Protein AF-F2JPI8-F1 (afdb_monomer_lite)

Sequence (134 aa):
MSDYKYTLITSQYWHSYHMFIVAFNEESFIEQAKNMSRELIEYKGPSTRDYLGDLEYNYETPEIRQRYNINEQGDIYIQNFINLSVALRWMKKYIGEEDNASKGYKKKEIKKDIEEHHRFEKVKEIVEKYFEIL

Organism: Cellulosilyticum lentocellum (strain ATCC 49066 / DSM 5427 / NCIMB 11756 / RHM5) (NCBI:txid642492)

Foldseek 3Di:
DDLFFWKWKWWFADLDIAIFIFGDDLVCRLVLVVQLQVVLQVLLHDWPDPDQFPSPPDPPDSDDDQWGWGDTNTIIIMGTDNDPVVSVVVVVVSVVSSVVVVVDDDDPVSVVSCVRRPDNVVSVVSNVVRTHTD

Structure (mmCIF, N/CA/C/O backbone):
data_AF-F2JPI8-F1
#
_entry.id   AF-F2JPI8-F1
#
loop_
_atom_site.group_PDB
_atom_site.id
_atom_site.type_symbol
_atom_site.label_atom_id
_atom_site.label_alt_id
_atom_site.label_comp_id
_atom_site.label_asym_id
_atom_site.label_entity_id
_atom_site.label_seq_id
_atom_site.pdbx_PDB_ins_code
_atom_site.Cartn_x
_atom_site.Cartn_y
_atom_site.Cartn_z
_atom_site.occupancy
_atom_site.B_iso_or_equiv
_atom_site.auth_seq_id
_atom_site.auth_comp_id
_atom_site.auth_asym_id
_atom_site.auth_atom_id
_atom_site.pdbx_PDB_model_num
ATOM 1 N N . MET A 1 1 ? -14.555 9.508 16.086 1.00 61.69 1 MET A N 1
ATOM 2 C CA . MET A 1 1 ? -14.462 8.053 15.891 1.00 61.69 1 MET A CA 1
ATOM 3 C C . MET A 1 1 ? -14.944 7.751 14.500 1.00 61.69 1 MET A C 1
ATOM 5 O O . MET A 1 1 ? -16.046 8.155 14.146 1.00 61.69 1 MET A O 1
ATOM 9 N N . SER A 1 2 ? -14.070 7.169 13.694 1.00 76.19 2 SER A N 1
ATOM 10 C CA . SER A 1 2 ? -14.377 6.802 12.318 1.00 76.19 2 SER A CA 1
ATOM 11 C C . SER A 1 2 ? -14.994 5.404 12.273 1.00 76.19 2 SER A C 1
ATOM 13 O O . SER A 1 2 ? -14.561 4.514 12.995 1.00 76.19 2 SER A O 1
ATOM 15 N N . ASP A 1 3 ? -15.964 5.176 11.389 1.00 90.88 3 ASP A N 1
ATOM 16 C CA . ASP A 1 3 ? -16.598 3.856 11.223 1.00 90.88 3 ASP A CA 1
ATOM 17 C C . ASP A 1 3 ? -15.787 2.902 10.319 1.00 90.88 3 ASP A C 1
ATOM 19 O O . ASP A 1 3 ? -16.299 1.881 9.844 1.00 90.88 3 ASP A O 1
ATOM 23 N N . TYR A 1 4 ? -14.534 3.246 10.009 1.00 95.94 4 TYR A N 1
ATOM 24 C CA . TYR A 1 4 ? -13.699 2.455 9.112 1.00 95.94 4 TYR A CA 1
ATOM 25 C C . TYR A 1 4 ? -13.306 1.121 9.749 1.00 95.94 4 TYR A C 1
ATOM 27 O O . TYR A 1 4 ? -13.065 1.014 10.946 1.00 95.94 4 TYR A O 1
ATOM 35 N N . LYS A 1 5 ? -13.247 0.085 8.914 1.00 95.88 5 LYS A N 1
ATOM 36 C CA . LYS A 1 5 ? -12.902 -1.288 9.313 1.00 95.88 5 LYS A CA 1
ATOM 37 C C . LYS A 1 5 ? -11.765 -1.869 8.483 1.00 95.88 5 LYS A C 1
ATOM 39 O O . LYS A 1 5 ? -11.065 -2.767 8.937 1.00 95.88 5 LYS A O 1
ATOM 44 N N . TYR A 1 6 ? -11.591 -1.350 7.271 1.00 97.69 6 TYR A N 1
ATOM 45 C CA . TYR A 1 6 ? -10.637 -1.843 6.292 1.00 97.69 6 TYR A CA 1
ATOM 46 C C . TYR A 1 6 ? -9.862 -0.684 5.691 1.00 97.69 6 TYR A C 1
ATOM 48 O O . TYR A 1 6 ? -10.445 0.363 5.398 1.00 97.69 6 TYR A O 1
ATOM 56 N N . THR A 1 7 ? -8.590 -0.915 5.398 1.00 98.06 7 THR A N 1
ATOM 57 C CA . THR A 1 7 ? -7.767 0.010 4.624 1.00 98.06 7 THR A CA 1
ATOM 58 C C . THR A 1 7 ? -7.208 -0.708 3.408 1.00 98.06 7 THR A C 1
ATOM 60 O O . THR A 1 7 ? -6.637 -1.785 3.526 1.00 98.06 7 THR A O 1
ATOM 63 N N . LEU A 1 8 ? -7.363 -0.114 2.227 1.00 98.50 8 LEU A N 1
ATOM 64 C CA . LEU A 1 8 ? -6.622 -0.500 1.034 1.00 98.50 8 LEU A CA 1
ATOM 65 C C . LEU A 1 8 ? -5.339 0.326 0.974 1.00 98.50 8 LEU A C 1
ATOM 67 O O . LEU A 1 8 ? -5.394 1.548 0.816 1.00 98.50 8 LEU A O 1
ATOM 71 N N . ILE A 1 9 ? -4.203 -0.352 1.057 1.00 98.44 9 ILE A N 1
ATOM 72 C CA . ILE A 1 9 ? -2.882 0.208 0.789 1.00 98.44 9 ILE A CA 1
ATOM 73 C C . ILE A 1 9 ? -2.525 -0.156 -0.645 1.00 98.44 9 ILE A C 1
ATOM 75 O O . ILE A 1 9 ? -2.505 -1.330 -1.006 1.00 98.44 9 ILE A O 1
ATOM 79 N N . THR A 1 10 ? -2.253 0.848 -1.470 1.00 98.06 10 THR A N 1
ATOM 80 C CA . THR A 1 10 ? -1.783 0.673 -2.846 1.00 98.06 10 THR A CA 1
ATOM 81 C C . THR A 1 10 ? -0.419 1.325 -2.977 1.00 98.06 10 THR A C 1
ATOM 83 O O . THR A 1 10 ? -0.296 2.541 -2.862 1.00 98.06 10 THR A O 1
ATOM 86 N N . SER A 1 11 ? 0.603 0.515 -3.221 1.00 97.50 11 SER A N 1
ATOM 87 C CA . SER A 1 11 ? 1.943 0.972 -3.563 1.00 97.50 11 SER A CA 1
ATOM 88 C C . SER A 1 11 ? 2.095 0.914 -5.075 1.00 97.50 11 SER A C 1
ATOM 90 O O . SER A 1 11 ? 2.052 -0.170 -5.653 1.00 97.50 11 SER A O 1
ATOM 92 N N . GLN A 1 12 ? 2.283 2.064 -5.712 1.00 95.56 12 GLN A N 1
ATOM 93 C CA . GLN A 1 12 ? 2.538 2.177 -7.142 1.00 95.56 12 GLN A CA 1
ATOM 94 C C . GLN A 1 12 ? 4.018 2.474 -7.399 1.00 95.56 12 GLN A C 1
ATOM 96 O O . GLN A 1 12 ? 4.648 3.232 -6.659 1.00 95.56 12 GLN A O 1
ATOM 101 N N . TYR A 1 13 ? 4.557 1.920 -8.481 1.00 94.44 13 TYR A N 1
ATOM 102 C CA . TYR A 1 13 ? 5.817 2.356 -9.077 1.00 94.44 13 TYR A CA 1
ATOM 103 C C . TYR A 1 13 ? 5.730 2.201 -10.597 1.00 94.44 13 TYR A C 1
ATOM 105 O O . TYR A 1 13 ? 5.474 1.108 -11.104 1.00 94.44 13 TYR A O 1
ATOM 113 N N . TRP A 1 14 ? 5.874 3.298 -11.346 1.00 91.00 14 TRP A N 1
ATOM 114 C CA . TRP A 1 14 ? 5.512 3.351 -12.770 1.00 91.00 14 TRP A CA 1
ATOM 115 C C . TRP A 1 14 ? 4.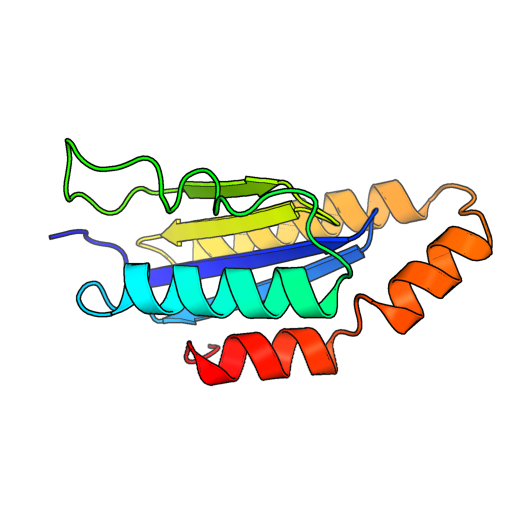075 2.854 -13.022 1.00 91.00 14 TRP A C 1
ATOM 117 O O . TRP A 1 14 ? 3.109 3.513 -12.650 1.00 91.00 14 TRP A O 1
ATOM 127 N N . HIS A 1 15 ? 3.942 1.689 -13.657 1.00 88.00 15 HIS A N 1
ATOM 128 C CA . HIS A 1 15 ? 2.682 1.021 -13.979 1.00 88.00 15 HIS A CA 1
ATOM 129 C C . HIS A 1 15 ? 2.522 -0.303 -13.220 1.00 88.00 15 HIS A C 1
ATOM 131 O O . HIS A 1 15 ? 1.738 -1.135 -13.658 1.00 88.00 15 HIS A O 1
ATOM 137 N N . SER A 1 16 ? 3.332 -0.531 -12.184 1.00 93.12 16 SER A N 1
ATOM 138 C CA . SER A 1 16 ? 3.256 -1.683 -11.285 1.00 93.12 16 SER A CA 1
ATOM 139 C C . SER A 1 16 ? 2.471 -1.285 -10.042 1.00 93.12 16 SER A C 1
ATOM 141 O O . SER A 1 16 ? 2.741 -0.222 -9.468 1.00 93.12 16 SER A O 1
ATOM 143 N N . TYR A 1 17 ? 1.509 -2.112 -9.633 1.00 96.00 17 TYR A N 1
ATOM 144 C CA . TYR A 1 17 ? 0.643 -1.846 -8.485 1.00 96.00 17 TYR A CA 1
ATOM 145 C C . TYR A 1 17 ? 0.620 -3.039 -7.530 1.00 96.00 17 TYR A C 1
ATOM 147 O O . TYR A 1 17 ? 0.124 -4.109 -7.864 1.00 96.00 17 TYR A O 1
ATOM 155 N N . HIS A 1 18 ? 1.061 -2.823 -6.291 1.00 97.56 18 HIS A N 1
ATOM 156 C CA . HIS A 1 18 ? 0.917 -3.804 -5.213 1.00 97.56 18 HIS A CA 1
ATOM 157 C C . HIS A 1 18 ? -0.132 -3.320 -4.229 1.00 97.56 18 HIS A C 1
ATOM 159 O O . HIS A 1 18 ? -0.035 -2.210 -3.702 1.00 97.56 18 HIS A O 1
ATOM 165 N N . MET A 1 19 ? -1.151 -4.144 -4.007 1.00 98.19 19 MET A N 1
ATOM 166 C CA . MET A 1 19 ? -2.338 -3.777 -3.245 1.00 98.19 19 MET A CA 1
ATOM 167 C C . MET A 1 19 ? -2.563 -4.746 -2.095 1.00 98.19 19 MET A C 1
ATOM 169 O O . MET A 1 19 ? -2.557 -5.959 -2.292 1.00 98.19 19 MET A O 1
ATOM 173 N N . PHE A 1 20 ? -2.835 -4.198 -0.916 1.00 98.50 20 PHE A N 1
ATOM 174 C CA . PHE A 1 20 ? -3.064 -4.960 0.305 1.00 98.50 20 PHE A CA 1
ATOM 175 C C . PHE A 1 20 ? -4.279 -4.397 1.025 1.00 98.50 20 PHE A C 1
ATOM 177 O O . PHE A 1 20 ? -4.396 -3.182 1.192 1.00 98.50 20 PHE A O 1
ATOM 184 N N . ILE A 1 21 ? -5.192 -5.273 1.433 1.00 98.25 21 ILE A N 1
ATOM 185 C CA . ILE A 1 21 ? -6.287 -4.894 2.320 1.00 98.25 21 ILE A CA 1
ATOM 186 C C . ILE A 1 21 ? -5.868 -5.282 3.730 1.00 98.25 21 ILE A C 1
ATOM 188 O O . ILE A 1 21 ? -5.483 -6.422 3.965 1.00 98.25 21 ILE A O 1
ATOM 192 N N . VAL A 1 22 ? -5.939 -4.326 4.646 1.00 98.12 22 VAL A N 1
ATOM 193 C CA . VAL A 1 22 ? -5.536 -4.502 6.039 1.00 98.12 22 VAL A CA 1
ATOM 194 C C . VAL A 1 22 ? -6.671 -4.141 6.985 1.00 98.12 22 VAL A C 1
ATOM 196 O O . VAL A 1 22 ? -7.585 -3.387 6.619 1.00 98.12 22 VAL A O 1
ATOM 199 N N . ALA A 1 23 ? -6.615 -4.672 8.204 1.00 95.50 23 ALA A N 1
ATOM 200 C CA . ALA A 1 23 ? -7.520 -4.265 9.271 1.00 95.50 23 ALA A CA 1
ATOM 201 C C . ALA A 1 23 ? -7.242 -2.809 9.683 1.00 95.50 23 ALA A C 1
ATOM 203 O O . ALA A 1 23 ? -6.089 -2.393 9.807 1.00 95.50 23 ALA A O 1
ATOM 204 N N . PHE A 1 24 ? -8.298 -2.026 9.897 1.00 95.50 24 PHE A N 1
ATOM 205 C CA . PHE A 1 24 ? -8.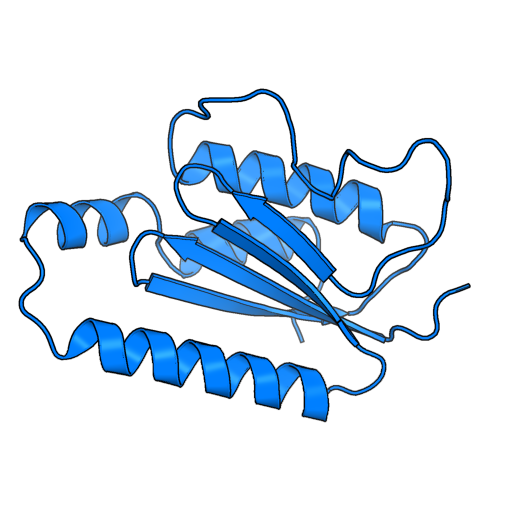169 -0.644 10.355 1.00 95.50 24 PHE A CA 1
ATOM 206 C C . PHE A 1 24 ? -8.184 -0.564 11.887 1.00 95.50 24 PHE A C 1
ATOM 208 O O . PHE A 1 24 ? -9.089 -1.100 12.526 1.00 95.50 24 PHE A O 1
ATOM 215 N N . ASN A 1 25 ? -7.217 0.156 12.462 1.00 92.94 25 ASN A N 1
ATOM 216 C CA . ASN A 1 25 ? -7.164 0.486 13.886 1.00 92.94 25 ASN A CA 1
ATOM 217 C C . ASN A 1 25 ? -6.995 2.001 14.062 1.00 92.94 25 ASN A C 1
ATOM 219 O O . ASN A 1 25 ? -5.920 2.534 13.804 1.00 92.94 25 ASN A O 1
ATOM 223 N N . GLU A 1 26 ? -8.048 2.685 14.517 1.00 91.06 26 GLU A N 1
ATOM 224 C CA . GLU A 1 26 ? -8.077 4.148 14.663 1.00 91.06 26 GLU A CA 1
ATOM 225 C C . GLU A 1 26 ? -6.949 4.694 15.551 1.00 91.06 26 GLU A C 1
ATOM 227 O O . GLU A 1 26 ? -6.384 5.738 15.231 1.00 91.06 26 GLU A O 1
ATOM 232 N N . GLU A 1 27 ? -6.584 3.986 16.623 1.00 90.75 27 GLU A N 1
ATOM 233 C CA . GLU A 1 27 ? -5.616 4.475 17.614 1.00 90.75 27 GLU A CA 1
ATOM 234 C C . GLU A 1 27 ? -4.192 4.554 17.050 1.00 90.75 27 GLU A C 1
ATOM 236 O O . GLU A 1 27 ? -3.452 5.488 17.356 1.00 90.75 27 GLU A O 1
ATOM 241 N N . SER A 1 28 ? -3.815 3.595 16.200 1.00 92.75 28 SER A N 1
ATOM 242 C CA . SER A 1 28 ? -2.458 3.463 15.656 1.00 92.75 28 SER A CA 1
ATOM 243 C C . SER A 1 28 ? -2.337 3.842 14.178 1.00 92.75 28 SER A C 1
ATOM 245 O O . SER A 1 28 ? -1.220 3.964 13.669 1.00 92.75 28 SER A O 1
ATOM 247 N N . PHE A 1 29 ? -3.458 4.053 13.478 1.00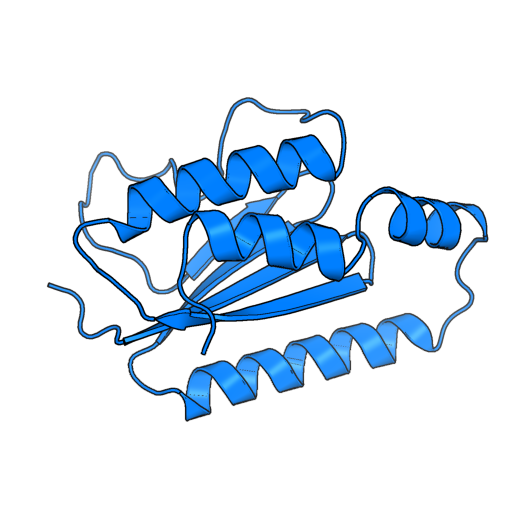 94.06 29 PHE A N 1
ATOM 248 C CA . PHE A 1 29 ? -3.503 4.166 12.018 1.00 94.06 29 PHE A CA 1
ATOM 249 C C . PHE A 1 29 ? -2.552 5.225 11.457 1.00 94.06 29 PHE A C 1
ATOM 251 O O . PHE A 1 29 ? -1.776 4.932 10.551 1.00 94.06 29 PHE A O 1
ATOM 258 N N . ILE A 1 30 ? -2.602 6.460 11.970 1.00 93.06 30 ILE A N 1
ATOM 259 C CA . ILE A 1 30 ? -1.815 7.569 11.404 1.00 93.06 30 ILE A CA 1
ATOM 260 C C . ILE A 1 30 ? -0.316 7.324 11.575 1.00 93.06 30 ILE A C 1
ATOM 262 O O . ILE A 1 30 ? 0.457 7.580 10.651 1.00 93.06 30 ILE A O 1
ATOM 266 N N . GLU A 1 31 ? 0.104 6.826 12.735 1.00 93.25 31 GLU A N 1
ATOM 267 C CA . GLU A 1 31 ? 1.512 6.537 12.998 1.00 93.25 31 GLU A CA 1
ATOM 268 C C . GLU A 1 31 ? 2.012 5.368 12.140 1.00 93.25 31 GLU A C 1
ATOM 270 O O . GLU A 1 31 ? 3.039 5.495 11.468 1.00 93.25 31 GLU A O 1
ATOM 275 N N . GLN A 1 32 ? 1.246 4.274 12.073 1.00 96.19 32 GLN A N 1
ATOM 276 C CA . GLN A 1 32 ? 1.537 3.131 11.202 1.00 96.19 32 GLN A CA 1
ATOM 277 C C . GLN A 1 32 ? 1.623 3.554 9.733 1.00 96.19 32 GLN A C 1
ATOM 279 O O . GLN A 1 32 ? 2.593 3.227 9.052 1.00 96.19 32 GLN A O 1
ATOM 284 N N . ALA A 1 33 ? 0.658 4.343 9.252 1.00 95.88 33 ALA A N 1
ATOM 285 C CA . ALA A 1 33 ? 0.627 4.841 7.883 1.00 95.88 33 ALA A CA 1
ATOM 286 C C . ALA A 1 33 ? 1.846 5.715 7.566 1.00 95.88 33 ALA A C 1
ATOM 288 O O . ALA A 1 33 ? 2.443 5.558 6.499 1.00 95.88 33 ALA A O 1
ATOM 289 N N . LYS A 1 34 ? 2.253 6.607 8.481 1.00 94.44 34 LYS A N 1
ATOM 290 C CA . LYS A 1 34 ? 3.444 7.451 8.301 1.00 94.44 34 LYS A CA 1
ATOM 291 C C . LYS A 1 34 ? 4.720 6.622 8.222 1.00 94.44 34 LYS A C 1
ATOM 293 O O . LYS A 1 34 ? 5.509 6.814 7.300 1.00 94.44 34 LYS A O 1
ATOM 298 N N . ASN A 1 35 ? 4.912 5.697 9.158 1.00 95.69 35 ASN A N 1
ATOM 299 C CA . ASN A 1 35 ? 6.127 4.888 9.225 1.00 95.69 35 ASN A CA 1
ATOM 300 C C . ASN A 1 35 ? 6.233 3.931 8.031 1.00 95.69 35 ASN A C 1
ATOM 302 O O . ASN A 1 35 ? 7.262 3.917 7.359 1.00 95.69 35 ASN A O 1
ATOM 306 N N . MET A 1 36 ? 5.136 3.254 7.682 1.00 97.25 36 MET A N 1
ATOM 307 C CA . MET A 1 36 ? 5.044 2.441 6.468 1.00 97.25 36 MET A CA 1
ATOM 308 C C . MET A 1 36 ? 5.367 3.258 5.216 1.00 97.25 36 MET A C 1
ATOM 310 O O . MET A 1 36 ? 6.119 2.804 4.357 1.00 97.25 36 MET A O 1
ATOM 314 N N . SER A 1 37 ? 4.811 4.466 5.096 1.00 95.69 37 SER A N 1
ATOM 315 C CA . SER A 1 37 ? 5.033 5.305 3.916 1.00 95.69 37 SER A CA 1
ATOM 316 C C . SER A 1 37 ? 6.494 5.725 3.785 1.00 95.69 37 SER A C 1
ATOM 318 O O . SER A 1 37 ? 7.023 5.679 2.680 1.00 95.69 37 SER A O 1
ATOM 320 N N . ARG A 1 38 ? 7.169 6.067 4.893 1.00 94.44 38 ARG A N 1
ATOM 321 C CA . ARG A 1 38 ? 8.609 6.378 4.884 1.00 94.44 38 ARG A CA 1
ATOM 322 C C . ARG A 1 38 ? 9.442 5.190 4.420 1.00 94.44 38 ARG A C 1
ATOM 324 O O . ARG A 1 38 ? 10.257 5.357 3.520 1.00 94.44 38 ARG A O 1
ATOM 331 N N . GLU A 1 39 ? 9.196 4.002 4.971 1.00 95.88 39 GLU A N 1
ATOM 332 C CA . GLU A 1 39 ? 9.952 2.801 4.592 1.00 95.88 39 GLU A CA 1
ATOM 333 C C . GLU A 1 39 ? 9.686 2.399 3.128 1.00 95.88 39 GLU A C 1
ATOM 335 O O . GLU A 1 39 ? 10.608 2.019 2.409 1.00 95.88 39 GLU A O 1
ATOM 340 N N . LEU A 1 40 ? 8.447 2.546 2.639 1.00 95.94 40 LEU A N 1
ATOM 341 C CA . LEU A 1 40 ? 8.126 2.328 1.225 1.00 95.94 40 LEU A CA 1
ATOM 342 C C . LEU A 1 40 ? 8.819 3.335 0.304 1.00 95.94 40 LEU A C 1
ATOM 344 O O . LEU A 1 40 ? 9.276 2.940 -0.766 1.00 95.94 40 LEU A O 1
ATOM 348 N N . ILE A 1 41 ? 8.880 4.614 0.682 1.00 94.12 41 ILE A N 1
ATOM 349 C CA . ILE A 1 41 ? 9.585 5.641 -0.095 1.00 94.12 41 ILE A CA 1
ATOM 350 C C . ILE A 1 41 ? 11.074 5.298 -0.163 1.00 94.12 41 ILE A C 1
ATOM 352 O O . ILE A 1 41 ? 11.615 5.208 -1.260 1.00 94.12 41 ILE A O 1
ATOM 356 N N . GLU A 1 42 ? 11.703 5.032 0.984 1.00 93.06 42 GLU A N 1
ATOM 357 C CA . GLU A 1 42 ? 13.126 4.686 1.069 1.00 93.06 42 GLU A CA 1
ATOM 358 C C . GLU A 1 42 ? 13.467 3.439 0.243 1.00 93.06 42 GLU A C 1
ATOM 360 O O . GLU A 1 42 ? 14.467 3.420 -0.476 1.00 93.06 42 GLU A O 1
ATOM 365 N N . TYR A 1 43 ? 12.609 2.414 0.280 1.00 94.81 43 TYR A N 1
ATOM 366 C CA . TYR A 1 43 ? 12.789 1.208 -0.525 1.00 94.81 43 TYR A CA 1
ATOM 367 C C . TYR A 1 43 ? 12.731 1.484 -2.039 1.00 94.81 43 TYR A C 1
ATOM 369 O O . TYR A 1 43 ? 13.534 0.937 -2.802 1.00 94.81 43 TYR A O 1
ATOM 377 N N . LYS A 1 44 ? 11.798 2.334 -2.484 1.00 92.88 44 LYS A N 1
ATOM 378 C CA . LYS A 1 44 ? 11.619 2.658 -3.909 1.00 92.88 44 LYS A CA 1
ATOM 379 C C . LYS A 1 44 ? 12.738 3.541 -4.470 1.00 92.88 44 LYS A C 1
ATOM 381 O O . LYS A 1 44 ? 12.930 3.573 -5.685 1.00 92.88 44 LYS A O 1
ATOM 386 N N . GLY A 1 45 ? 13.469 4.255 -3.616 1.00 88.38 45 GLY A N 1
ATOM 387 C CA . GLY A 1 45 ? 14.621 5.062 -4.006 1.00 88.38 45 GLY A CA 1
ATOM 388 C C . GLY A 1 45 ? 14.767 6.346 -3.186 1.00 88.38 45 GLY A C 1
ATOM 389 O O . GLY A 1 45 ? 14.013 6.584 -2.245 1.00 88.38 45 GLY A O 1
ATOM 390 N N . PRO A 1 46 ? 15.742 7.205 -3.528 1.00 80.31 46 PRO A N 1
ATOM 391 C CA . PRO A 1 46 ? 15.955 8.454 -2.811 1.00 80.31 46 PRO A CA 1
ATOM 392 C C . PRO A 1 46 ? 14.710 9.344 -2.899 1.00 80.31 46 PRO A C 1
ATOM 394 O O . PRO A 1 46 ? 14.243 9.679 -3.994 1.00 80.31 46 PRO A O 1
ATOM 397 N N . SER A 1 47 ? 14.193 9.740 -1.735 1.00 78.44 47 SER A N 1
ATOM 398 C CA . SER A 1 47 ? 13.119 10.725 -1.659 1.00 78.44 47 SER A CA 1
ATOM 399 C C . SER A 1 47 ? 13.613 12.077 -2.155 1.00 78.44 47 SER A C 1
ATOM 401 O O . SER A 1 47 ? 14.757 12.467 -1.911 1.00 78.44 47 SER A O 1
ATOM 403 N N . THR A 1 48 ? 12.733 12.819 -2.821 1.00 73.62 48 THR A N 1
ATOM 404 C CA . THR A 1 48 ? 13.015 14.216 -3.178 1.00 73.62 48 THR A CA 1
ATOM 405 C C . THR A 1 48 ? 12.473 15.201 -2.148 1.00 73.62 48 THR A C 1
ATOM 407 O O . THR A 1 48 ? 12.720 16.403 -2.266 1.00 73.62 48 THR A O 1
ATOM 410 N N . ARG A 1 49 ? 11.719 14.711 -1.153 1.00 70.75 49 ARG A N 1
ATOM 411 C CA . ARG A 1 49 ? 11.042 15.530 -0.143 1.00 70.75 49 ARG A CA 1
ATOM 412 C C . ARG A 1 49 ? 11.023 14.836 1.215 1.00 70.75 49 ARG A C 1
ATOM 414 O O . ARG A 1 49 ? 10.886 13.620 1.310 1.00 70.75 49 ARG A O 1
ATOM 421 N N . ASP A 1 50 ? 11.046 15.642 2.267 1.00 71.44 50 ASP A N 1
ATOM 422 C CA . ASP A 1 50 ? 10.925 15.175 3.654 1.00 71.44 50 ASP A CA 1
ATOM 423 C C . ASP A 1 50 ? 9.460 15.103 4.134 1.00 71.44 50 ASP A C 1
ATOM 425 O O . ASP A 1 50 ? 9.202 15.004 5.330 1.00 71.44 50 ASP A O 1
ATOM 429 N N . TYR A 1 51 ? 8.491 15.188 3.214 1.00 79.81 51 TYR A N 1
ATOM 430 C CA . TYR A 1 51 ? 7.075 15.405 3.517 1.00 79.81 51 TYR A CA 1
ATOM 431 C C . TYR A 1 51 ? 6.179 14.267 3.013 1.00 79.81 51 TYR A C 1
ATOM 433 O O . TYR A 1 51 ? 6.230 13.900 1.841 1.00 79.81 51 TYR A O 1
ATOM 441 N N . LEU A 1 52 ? 5.289 13.756 3.869 1.00 86.12 52 LEU A N 1
ATOM 442 C CA . LEU A 1 52 ? 4.419 12.601 3.578 1.00 86.12 52 LEU A CA 1
ATOM 443 C C . LEU A 1 52 ? 3.044 12.960 2.989 1.00 86.12 52 LEU A C 1
ATOM 445 O O . LEU A 1 52 ? 2.050 12.274 3.244 1.00 86.12 52 LEU A O 1
ATOM 449 N N . GLY A 1 53 ? 2.956 14.031 2.204 1.00 85.19 53 GLY A N 1
ATOM 450 C CA . GLY A 1 53 ? 1.710 14.389 1.525 1.00 85.19 53 GLY A CA 1
ATOM 451 C C . GLY A 1 53 ? 0.537 14.558 2.497 1.00 85.19 53 GLY A C 1
ATOM 452 O O . GLY A 1 53 ? 0.663 15.128 3.585 1.00 85.19 53 GLY A O 1
ATOM 453 N N . ASP A 1 54 ? -0.608 13.981 2.134 1.00 87.19 54 ASP A N 1
ATOM 454 C CA . ASP A 1 54 ? -1.848 14.089 2.911 1.00 87.19 54 ASP A CA 1
ATOM 455 C C . ASP A 1 54 ? -1.722 13.592 4.369 1.00 87.19 54 ASP A C 1
ATOM 457 O O . ASP A 1 54 ? -2.530 13.989 5.210 1.00 87.19 54 ASP A O 1
ATOM 461 N N . LEU A 1 55 ? -0.737 12.740 4.698 1.00 87.19 55 LEU A N 1
ATOM 462 C CA . LEU A 1 55 ? -0.533 12.227 6.065 1.00 87.19 55 LEU A CA 1
ATOM 463 C C . LEU A 1 55 ? 0.049 13.264 7.032 1.00 87.19 55 LEU A C 1
ATOM 465 O O . LEU A 1 55 ? -0.085 13.120 8.249 1.00 87.19 55 LEU A O 1
ATOM 469 N N . GLU A 1 56 ? 0.710 14.297 6.519 1.00 81.00 56 GLU A N 1
ATOM 470 C CA . GLU A 1 56 ? 1.276 15.383 7.324 1.00 81.00 56 GLU A CA 1
ATOM 471 C C . GLU A 1 56 ? 0.471 16.688 7.183 1.00 81.00 56 GLU A C 1
ATOM 473 O O . GLU A 1 56 ? 0.652 17.610 7.975 1.00 81.00 56 GLU A O 1
ATOM 478 N N . TYR A 1 57 ? -0.493 16.752 6.252 1.00 66.69 57 TYR A N 1
ATOM 479 C CA . TYR A 1 57 ? -1.432 17.872 6.102 1.00 66.69 57 TYR A CA 1
ATOM 480 C C . TYR A 1 57 ? -2.643 17.755 7.043 1.00 66.69 57 TYR A C 1
ATOM 482 O O . TYR A 1 57 ? -3.768 17.553 6.585 1.00 66.69 57 TYR A O 1
ATOM 490 N N . ASN A 1 58 ? -2.454 17.826 8.363 1.00 54.12 58 ASN A N 1
ATOM 491 C CA . ASN A 1 58 ? -3.588 17.868 9.299 1.00 54.12 58 ASN A CA 1
ATOM 492 C C . ASN A 1 58 ? -3.164 18.356 10.695 1.00 54.12 58 ASN A C 1
ATOM 494 O O . ASN A 1 58 ? -3.024 17.568 11.625 1.00 54.12 58 ASN A O 1
ATOM 498 N N . TYR A 1 59 ? -2.960 19.667 10.850 1.00 54.16 59 TYR A N 1
ATOM 499 C CA . TYR A 1 59 ? -2.847 20.284 12.181 1.00 54.16 59 TYR A CA 1
ATOM 500 C C . TYR A 1 59 ? -4.190 20.830 12.701 1.00 54.16 59 TYR A C 1
ATOM 502 O O . TYR A 1 59 ? -4.312 21.079 13.895 1.00 54.16 59 TYR A O 1
ATOM 510 N N . GLU A 1 60 ? -5.211 20.969 11.844 1.00 54.69 60 GLU A N 1
ATOM 511 C CA . GLU A 1 60 ? -6.467 21.656 12.201 1.00 54.69 60 GLU A CA 1
ATOM 512 C C . GLU A 1 60 ? -7.672 20.721 12.409 1.00 54.69 60 GLU A C 1
ATOM 514 O O . GLU A 1 60 ? -8.622 21.095 13.092 1.00 54.69 60 GLU A O 1
ATOM 519 N N . THR A 1 61 ? -7.629 19.485 11.896 1.00 57.16 61 THR 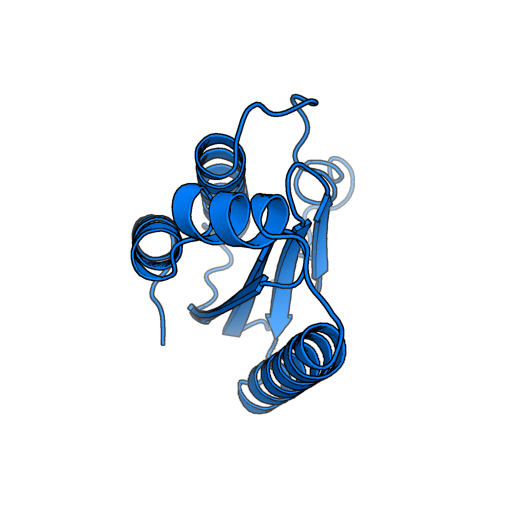A N 1
ATOM 520 C CA . THR A 1 61 ? -8.699 18.489 12.089 1.00 57.16 61 THR A CA 1
ATOM 521 C C . THR A 1 61 ? -8.118 17.108 12.401 1.00 57.16 61 THR A C 1
ATOM 523 O O . THR A 1 61 ? -7.462 16.530 11.532 1.00 57.16 61 THR A O 1
ATOM 526 N N . PRO A 1 62 ? -8.372 16.547 13.598 1.00 67.06 62 PRO A N 1
ATOM 527 C CA . PRO A 1 62 ? -7.849 15.243 14.016 1.00 67.06 62 PRO A CA 1
ATOM 528 C C . PRO A 1 62 ? -8.560 14.049 13.355 1.00 67.06 62 PRO A C 1
ATOM 530 O O . PRO A 1 62 ? -8.267 12.902 13.678 1.00 67.06 62 PRO A O 1
ATOM 533 N N . GLU A 1 63 ? -9.511 14.285 12.449 1.00 84.06 63 GLU A N 1
ATOM 534 C CA . GLU A 1 63 ? -10.298 13.215 11.844 1.00 84.06 63 GLU A CA 1
ATOM 535 C C . GLU A 1 63 ? -9.509 12.434 10.790 1.00 84.06 63 GLU A C 1
ATOM 537 O O . GLU A 1 63 ? -8.864 12.993 9.892 1.00 84.06 63 GLU A O 1
ATOM 542 N N . ILE A 1 64 ? -9.612 11.108 10.879 1.00 89.69 64 ILE A N 1
ATOM 543 C CA . ILE A 1 64 ? -9.076 10.202 9.873 1.00 89.69 64 ILE A CA 1
ATOM 544 C C . ILE A 1 64 ? -9.903 10.344 8.594 1.00 89.69 64 ILE A C 1
ATOM 546 O O . ILE A 1 64 ? -11.117 10.136 8.567 1.00 89.69 64 ILE A O 1
ATOM 550 N N . ARG A 1 65 ? -9.223 10.694 7.505 1.00 91.44 65 ARG A N 1
ATOM 551 C CA . ARG A 1 65 ? -9.815 10.889 6.186 1.00 91.44 65 ARG A CA 1
ATOM 552 C C . ARG A 1 65 ? -10.077 9.549 5.518 1.00 91.44 65 ARG A C 1
ATOM 554 O O . ARG A 1 65 ? -9.466 8.528 5.827 1.00 91.44 65 ARG A O 1
ATOM 561 N N . GLN A 1 66 ? -10.951 9.579 4.520 1.00 93.56 66 GLN A N 1
ATOM 562 C CA . GLN A 1 66 ? -11.192 8.415 3.677 1.00 93.56 66 GLN A CA 1
ATOM 563 C C . GLN A 1 66 ? -9.983 8.073 2.800 1.00 93.56 66 GLN A C 1
ATOM 565 O O . GLN A 1 66 ? -9.775 6.908 2.485 1.00 93.56 66 GLN A O 1
ATOM 570 N N . ARG A 1 67 ? -9.208 9.067 2.356 1.00 94.12 67 ARG A N 1
ATOM 571 C CA . ARG A 1 67 ? -8.112 8.865 1.408 1.00 94.12 67 ARG A CA 1
ATOM 572 C C . ARG A 1 67 ? -6.919 9.746 1.744 1.00 94.12 67 ARG A C 1
ATOM 574 O O . ARG A 1 67 ? -7.094 10.921 2.055 1.00 94.12 67 ARG A O 1
ATOM 581 N N . TYR A 1 68 ? -5.738 9.164 1.585 1.00 94.50 68 TYR A N 1
ATOM 582 C CA . TYR A 1 68 ? -4.448 9.832 1.640 1.00 94.50 68 TYR A CA 1
ATOM 583 C C . TYR A 1 68 ? -3.648 9.482 0.390 1.00 94.50 68 TYR A C 1
ATOM 585 O O . TYR A 1 68 ? -3.630 8.322 -0.034 1.00 94.50 68 TYR A O 1
ATOM 593 N N . ASN A 1 69 ? -3.002 10.486 -0.192 1.00 93.81 69 ASN A N 1
ATOM 594 C CA . ASN A 1 69 ? -2.091 10.336 -1.314 1.00 93.81 69 ASN A CA 1
ATOM 595 C C . ASN A 1 69 ? -0.711 10.859 -0.924 1.00 93.81 69 ASN A C 1
ATOM 597 O O . ASN A 1 69 ? -0.573 11.958 -0.378 1.00 93.81 69 ASN A O 1
ATOM 601 N N . ILE A 1 70 ? 0.304 10.063 -1.235 1.00 92.94 70 ILE A N 1
ATOM 602 C CA . ILE A 1 70 ? 1.709 10.408 -1.055 1.00 92.94 70 ILE A CA 1
ATOM 603 C C . ILE A 1 70 ? 2.373 10.205 -2.414 1.00 92.94 70 ILE A C 1
ATOM 605 O O . ILE A 1 70 ? 2.420 9.083 -2.914 1.00 92.94 70 ILE A O 1
ATOM 609 N N . ASN A 1 71 ? 2.838 11.295 -3.021 1.00 89.44 71 ASN A N 1
ATOM 610 C CA . ASN A 1 71 ? 3.385 11.287 -4.377 1.00 89.44 71 ASN A CA 1
ATOM 611 C C . ASN A 1 71 ? 4.903 11.502 -4.301 1.00 89.44 71 ASN A C 1
ATOM 613 O O . ASN A 1 71 ? 5.341 12.622 -4.039 1.00 89.44 71 ASN A O 1
ATOM 617 N N . GLU A 1 72 ? 5.679 10.441 -4.523 1.00 87.38 72 GLU A N 1
ATOM 618 C CA . GLU A 1 72 ? 7.153 10.433 -4.512 1.00 87.38 72 GLU A CA 1
ATOM 619 C C . GLU A 1 72 ? 7.691 9.595 -5.690 1.00 87.38 72 GLU A C 1
ATOM 621 O O . GLU A 1 72 ? 7.117 9.625 -6.781 1.00 87.38 72 GLU A O 1
ATOM 626 N N . GLN A 1 73 ? 8.790 8.850 -5.505 1.00 83.94 73 GLN A N 1
ATOM 627 C CA . GLN A 1 73 ? 9.267 7.812 -6.421 1.00 83.94 73 GLN A CA 1
ATOM 628 C C . GLN A 1 73 ? 8.234 6.678 -6.495 1.00 83.94 73 GLN A C 1
ATOM 630 O O . GLN A 1 73 ? 8.387 5.635 -5.869 1.00 83.94 73 GLN A O 1
ATOM 635 N N . GLY A 1 74 ? 7.145 6.918 -7.226 1.00 87.75 74 GLY A N 1
ATOM 636 C CA . GLY A 1 74 ? 5.949 6.086 -7.244 1.00 87.75 74 GLY A CA 1
ATOM 637 C C . GLY A 1 74 ? 4.981 6.405 -6.102 1.00 87.75 74 GLY A C 1
ATOM 638 O O . GLY A 1 74 ? 5.371 6.562 -4.943 1.00 87.75 74 GLY A O 1
ATOM 639 N N . ASP A 1 75 ? 3.695 6.461 -6.432 1.00 92.69 75 ASP A N 1
ATOM 640 C CA . ASP A 1 75 ? 2.663 6.904 -5.499 1.00 92.69 75 ASP A CA 1
ATOM 641 C C . ASP A 1 75 ? 2.346 5.850 -4.425 1.00 92.69 75 ASP A C 1
ATOM 643 O O . ASP A 1 75 ? 2.534 4.639 -4.598 1.00 92.69 75 ASP A O 1
ATOM 647 N N . ILE A 1 76 ? 1.839 6.321 -3.290 1.00 96.00 76 ILE A N 1
ATOM 648 C CA . ILE A 1 76 ? 1.219 5.496 -2.256 1.00 96.00 76 ILE A CA 1
ATOM 649 C C . ILE A 1 76 ? -0.182 6.050 -2.012 1.00 96.00 76 ILE A C 1
ATOM 651 O O . ILE A 1 76 ? -0.358 7.224 -1.676 1.00 96.00 76 ILE A O 1
ATOM 655 N N . TYR A 1 77 ? -1.185 5.190 -2.171 1.00 96.75 77 TYR A N 1
ATOM 656 C CA . TYR A 1 77 ? -2.576 5.509 -1.874 1.00 96.75 77 TYR A CA 1
ATOM 657 C C . TYR A 1 77 ? -3.043 4.695 -0.673 1.00 96.75 77 TYR A C 1
ATOM 659 O O . TYR A 1 77 ? -2.927 3.470 -0.665 1.00 96.75 77 TYR A O 1
ATOM 667 N N . ILE A 1 78 ? -3.611 5.376 0.319 1.00 97.25 78 ILE A N 1
ATOM 668 C CA . ILE A 1 78 ? -4.196 4.752 1.508 1.00 97.25 78 ILE A CA 1
ATOM 669 C C . ILE A 1 78 ? -5.669 5.137 1.546 1.00 97.25 78 ILE A C 1
ATOM 671 O O . ILE A 1 78 ? -5.997 6.323 1.580 1.00 97.25 78 ILE A O 1
ATOM 675 N N . GLN A 1 79 ? -6.561 4.150 1.481 1.00 97.44 79 GLN A N 1
ATOM 676 C CA . GLN A 1 79 ? -8.003 4.374 1.386 1.00 97.44 79 GLN A CA 1
ATOM 677 C C . GLN A 1 79 ? -8.754 3.571 2.446 1.00 97.44 79 GLN A C 1
ATOM 679 O O . GLN A 1 79 ? -8.644 2.350 2.490 1.00 97.44 79 GLN A O 1
ATOM 684 N N . ASN A 1 80 ? -9.542 4.253 3.269 1.00 97.25 80 ASN A N 1
ATOM 685 C CA . ASN A 1 80 ? -10.273 3.685 4.393 1.00 97.25 80 ASN A CA 1
ATOM 686 C C . ASN A 1 80 ? -11.735 3.407 4.023 1.00 97.25 80 ASN A C 1
ATOM 688 O O . ASN A 1 80 ? -12.403 4.209 3.361 1.00 97.25 80 ASN A O 1
ATOM 692 N N . PHE A 1 81 ? -12.247 2.257 4.459 1.00 96.81 81 PHE A N 1
ATOM 693 C CA . PHE A 1 81 ? -13.569 1.761 4.102 1.00 96.81 81 PHE A CA 1
ATOM 694 C C . PHE A 1 81 ? -14.271 1.107 5.286 1.00 96.81 81 PHE A C 1
ATOM 696 O O . PHE A 1 81 ? -13.673 0.403 6.095 1.00 96.81 81 PHE A O 1
ATOM 703 N N . ILE A 1 82 ? -15.590 1.270 5.321 1.00 96.12 82 ILE A N 1
ATOM 704 C CA . ILE A 1 82 ? -16.473 0.557 6.253 1.00 96.12 82 ILE A CA 1
ATOM 705 C C . ILE A 1 82 ? -16.706 -0.888 5.769 1.00 96.12 82 ILE A C 1
ATOM 707 O O . ILE A 1 82 ? -16.879 -1.803 6.569 1.00 96.12 82 ILE A O 1
ATOM 711 N N . ASN A 1 83 ? -16.687 -1.107 4.446 1.00 95.44 83 ASN A N 1
ATOM 712 C CA . ASN A 1 83 ? -17.083 -2.361 3.803 1.00 95.44 83 ASN A CA 1
ATOM 713 C C . ASN A 1 83 ? -15.964 -2.939 2.926 1.00 95.44 83 ASN A C 1
ATOM 715 O O . ASN A 1 83 ? -15.503 -2.277 1.992 1.00 95.44 83 ASN A O 1
ATOM 719 N N . LEU A 1 84 ? -15.626 -4.213 3.142 1.00 96.25 84 LEU A N 1
ATOM 720 C CA . LEU A 1 84 ? -14.614 -4.940 2.365 1.00 96.25 84 LEU A CA 1
ATOM 721 C C . LEU A 1 84 ? -14.938 -4.985 0.862 1.00 96.25 84 LEU A C 1
ATOM 723 O O . LEU A 1 84 ? -14.056 -4.839 0.020 1.00 96.25 84 LEU A O 1
ATOM 727 N N . SER A 1 85 ? -16.217 -5.121 0.505 1.00 96.62 85 SER A N 1
ATOM 728 C CA . SER A 1 85 ? -16.664 -5.144 -0.895 1.00 96.62 85 SER A CA 1
ATOM 729 C C . SER A 1 85 ? -16.302 -3.865 -1.659 1.00 96.62 85 SER A C 1
ATOM 731 O O . SER A 1 85 ? -16.025 -3.915 -2.860 1.00 96.62 85 SER A O 1
ATOM 733 N N . VAL A 1 86 ? -16.262 -2.720 -0.971 1.00 94.94 86 VAL A N 1
ATOM 734 C CA . VAL A 1 86 ? -15.855 -1.443 -1.564 1.00 94.94 86 VAL A CA 1
ATOM 735 C C . VAL A 1 86 ? -14.346 -1.427 -1.799 1.00 94.94 86 VAL A C 1
ATOM 737 O O . VAL A 1 86 ? -13.931 -1.043 -2.892 1.00 94.94 86 VAL A O 1
ATOM 740 N N . ALA A 1 87 ? -13.546 -1.904 -0.841 1.00 95.56 87 ALA A N 1
ATOM 741 C CA . ALA A 1 87 ? -12.096 -2.036 -0.998 1.00 95.56 87 ALA A CA 1
ATOM 742 C C . ALA A 1 87 ? -11.735 -2.959 -2.178 1.00 95.56 87 ALA A C 1
ATOM 744 O O . ALA A 1 87 ? -10.955 -2.583 -3.051 1.00 95.56 87 ALA A O 1
ATOM 745 N N . LEU A 1 88 ? -12.394 -4.119 -2.286 1.00 97.12 88 LEU A N 1
ATOM 746 C CA . LEU A 1 88 ? -12.207 -5.058 -3.400 1.00 97.12 88 LEU A CA 1
ATOM 747 C C . LEU A 1 88 ? -12.571 -4.448 -4.761 1.00 97.12 88 LEU A C 1
ATOM 749 O O . LEU A 1 88 ? -11.932 -4.742 -5.770 1.00 97.12 88 LEU A O 1
ATOM 753 N N . ARG A 1 89 ? -13.588 -3.580 -4.818 1.00 96.56 89 ARG A N 1
ATOM 754 C CA . ARG A 1 89 ? -13.941 -2.866 -6.053 1.00 96.56 89 ARG A CA 1
ATOM 755 C C . ARG A 1 89 ? -12.844 -1.888 -6.479 1.00 96.56 89 ARG A C 1
ATOM 757 O O . ARG A 1 89 ? -12.576 -1.781 -7.673 1.00 96.56 89 ARG A O 1
ATOM 764 N N . TRP A 1 90 ? -12.212 -1.200 -5.530 1.00 95.12 90 TRP A N 1
ATOM 765 C CA . TRP A 1 90 ? -11.066 -0.331 -5.812 1.00 95.12 90 TRP A CA 1
ATOM 766 C C . TRP A 1 90 ? -9.842 -1.124 -6.267 1.00 95.12 90 TRP A C 1
ATOM 768 O O . TRP A 1 90 ? -9.231 -0.760 -7.265 1.00 95.12 90 TRP A O 1
ATOM 778 N N . MET A 1 91 ? -9.555 -2.258 -5.629 1.00 95.50 91 MET A N 1
ATOM 779 C CA . MET A 1 91 ? -8.489 -3.163 -6.069 1.00 95.50 91 MET A CA 1
ATOM 780 C C . MET A 1 91 ? -8.705 -3.628 -7.519 1.00 95.50 91 MET A C 1
ATOM 782 O O . MET A 1 91 ? -7.806 -3.518 -8.346 1.00 95.50 91 MET A O 1
ATOM 786 N N . LYS A 1 92 ? -9.929 -4.041 -7.883 1.00 95.94 92 LYS A N 1
ATOM 787 C CA . LYS A 1 92 ? -10.272 -4.393 -9.276 1.00 95.94 92 LYS A CA 1
ATOM 788 C C . LYS A 1 92 ? -10.043 -3.247 -10.261 1.00 95.94 92 LYS A C 1
ATOM 790 O O . LYS A 1 92 ? -9.649 -3.498 -11.397 1.00 95.94 92 LYS A O 1
ATOM 795 N N . LYS A 1 93 ? -10.307 -2.004 -9.849 1.00 94.31 93 LYS A N 1
ATOM 796 C CA . LYS A 1 93 ? -10.051 -0.827 -10.683 1.00 94.31 93 LYS A CA 1
ATOM 797 C C . LYS A 1 93 ? -8.554 -0.688 -10.979 1.00 94.31 93 LYS A C 1
ATOM 799 O O . LYS A 1 93 ? -8.201 -0.558 -12.144 1.00 94.31 93 LYS A O 1
ATOM 804 N N . TYR A 1 94 ? -7.702 -0.762 -9.958 1.00 93.38 94 TYR A N 1
ATOM 805 C CA . TYR A 1 94 ? -6.249 -0.652 -10.121 1.00 93.38 94 TYR A CA 1
ATOM 806 C C . TYR A 1 94 ? -5.650 -1.806 -10.934 1.00 93.38 94 TYR A C 1
ATOM 808 O O . TYR A 1 94 ? -4.815 -1.552 -11.794 1.00 93.38 94 TYR A O 1
ATOM 816 N N . ILE A 1 95 ? -6.144 -3.040 -10.765 1.00 93.06 95 ILE A N 1
ATOM 817 C CA . ILE A 1 95 ? -5.778 -4.168 -11.645 1.00 93.06 95 ILE A CA 1
ATOM 818 C C . ILE A 1 95 ? -6.090 -3.828 -13.111 1.00 93.06 95 ILE A C 1
ATOM 820 O O . ILE A 1 95 ? -5.260 -4.018 -13.993 1.00 93.06 95 ILE A O 1
ATOM 824 N N . GLY A 1 96 ? -7.267 -3.256 -13.384 1.00 92.50 96 GLY A N 1
ATOM 825 C CA . GLY A 1 96 ? -7.621 -2.815 -14.734 1.00 92.50 96 GLY A CA 1
ATOM 826 C C . GLY A 1 96 ? -6.729 -1.686 -15.271 1.00 92.50 96 GLY A C 1
ATOM 827 O O . GLY A 1 96 ? -6.448 -1.644 -16.469 1.00 92.50 96 GLY A O 1
ATOM 828 N N . GLU A 1 97 ? -6.282 -0.765 -14.416 1.00 90.69 97 GLU A N 1
ATOM 829 C CA . GLU A 1 97 ? -5.332 0.297 -14.783 1.00 90.69 97 GLU A CA 1
ATOM 830 C C . GLU A 1 97 ? -3.949 -0.282 -15.127 1.00 90.69 97 GLU A C 1
ATOM 832 O O . GLU A 1 97 ? -3.384 0.065 -16.168 1.00 90.69 97 GLU A O 1
ATOM 837 N N . GLU A 1 98 ? -3.452 -1.223 -14.321 1.00 89.06 98 GLU A N 1
ATOM 838 C CA . GLU A 1 98 ? -2.211 -1.965 -14.563 1.00 89.06 98 GLU A CA 1
ATOM 839 C C . GLU A 1 98 ? -2.258 -2.759 -15.877 1.00 89.06 98 GLU A C 1
ATOM 841 O O . GLU A 1 98 ? -1.368 -2.623 -16.724 1.00 89.06 98 GLU A O 1
ATOM 846 N N . ASP A 1 99 ? -3.330 -3.526 -16.093 1.00 89.38 99 ASP A N 1
ATOM 847 C CA . ASP A 1 99 ? -3.563 -4.309 -17.309 1.00 89.38 99 ASP A CA 1
ATOM 848 C C . ASP A 1 99 ? -3.625 -3.429 -18.558 1.00 89.38 99 ASP A C 1
ATOM 850 O O . ASP A 1 99 ? -3.148 -3.797 -19.631 1.00 89.38 99 ASP A O 1
ATOM 854 N N . ASN A 1 100 ? -4.224 -2.245 -18.457 1.00 89.12 100 ASN A N 1
ATOM 855 C CA . ASN A 1 100 ? -4.265 -1.323 -19.585 1.00 89.12 100 ASN A CA 1
ATOM 856 C C . ASN A 1 100 ? -2.889 -0.713 -19.863 1.00 89.12 100 ASN A C 1
ATOM 858 O O . ASN A 1 100 ? -2.498 -0.603 -21.026 1.00 89.12 100 ASN A O 1
ATOM 862 N N . ALA A 1 101 ? -2.127 -0.384 -18.822 1.00 86.12 101 ALA A N 1
ATOM 863 C CA . ALA A 1 101 ? -0.768 0.121 -18.960 1.00 86.12 101 ALA A CA 1
ATOM 864 C C . ALA A 1 101 ? 0.239 -0.952 -19.422 1.00 86.12 101 ALA A C 1
ATOM 866 O O . ALA A 1 101 ? 1.305 -0.625 -19.950 1.00 86.12 101 ALA A O 1
ATOM 867 N N . SER A 1 102 ? -0.068 -2.242 -19.247 1.00 84.25 102 SER A N 1
ATOM 868 C CA . SER A 1 102 ? 0.776 -3.356 -19.695 1.00 84.25 102 SER A CA 1
ATOM 869 C C . SER A 1 102 ? 0.658 -3.666 -21.194 1.00 84.25 102 SER A C 1
ATOM 871 O O . SER A 1 102 ? 1.591 -4.229 -21.764 1.00 84.25 102 SER A O 1
ATOM 873 N N . LYS A 1 103 ? -0.427 -3.238 -21.857 1.00 85.25 103 LYS A N 1
ATOM 874 C CA . LYS A 1 103 ? -0.689 -3.480 -23.294 1.00 85.25 103 LYS A CA 1
ATOM 875 C C . LYS A 1 103 ? 0.240 -2.720 -24.251 1.00 85.25 103 LYS A C 1
ATOM 877 O O . LYS A 1 103 ? 0.224 -2.985 -25.451 1.00 85.25 103 LYS A O 1
ATOM 882 N N . GLY A 1 104 ? 1.033 -1.775 -23.748 1.00 82.56 104 GLY A N 1
ATOM 883 C CA . GLY A 1 104 ? 1.993 -0.996 -24.531 1.00 82.56 104 GLY A CA 1
ATOM 884 C C . GLY A 1 104 ? 3.430 -1.515 -24.440 1.00 82.56 104 GLY A C 1
ATOM 885 O O . GLY A 1 104 ? 3.800 -2.273 -23.543 1.00 82.56 104 GLY A O 1
ATOM 886 N N . TYR A 1 105 ? 4.285 -1.049 -25.353 1.00 86.38 105 TYR A N 1
ATOM 887 C CA . TYR A 1 105 ? 5.726 -1.252 -25.221 1.00 86.38 105 TYR A CA 1
ATOM 888 C C . TYR A 1 105 ? 6.250 -0.539 -23.965 1.00 86.38 105 TYR A C 1
ATOM 890 O O . TYR A 1 105 ? 6.108 0.675 -23.826 1.00 86.38 105 TYR A O 1
ATOM 898 N N . LYS A 1 106 ? 6.915 -1.289 -23.081 1.00 85.69 106 LYS A N 1
ATOM 899 C CA . LYS A 1 106 ? 7.659 -0.746 -21.937 1.00 85.69 106 LYS A CA 1
ATOM 900 C C . LYS A 1 106 ? 9.154 -0.821 -22.228 1.00 85.69 106 LYS A C 1
ATOM 902 O O . LYS A 1 106 ? 9.660 -1.887 -22.591 1.00 85.69 106 LYS A O 1
ATOM 907 N N . LYS A 1 107 ? 9.859 0.301 -22.046 1.00 89.81 107 LYS A N 1
ATOM 908 C CA . LYS A 1 107 ? 11.326 0.347 -22.133 1.00 89.81 107 LYS A CA 1
ATOM 909 C C . LYS A 1 107 ? 11.933 -0.677 -21.166 1.00 89.81 107 LYS A C 1
ATOM 911 O O . LYS A 1 107 ? 11.408 -0.881 -20.074 1.00 89.81 107 LYS A O 1
ATOM 916 N N . LYS A 1 108 ? 13.044 -1.308 -21.563 1.00 90.56 108 LYS A N 1
ATOM 917 C CA . LYS A 1 108 ? 13.740 -2.305 -20.728 1.00 90.56 108 LYS A CA 1
ATOM 918 C C . LYS A 1 108 ? 14.177 -1.731 -19.377 1.00 90.56 108 LYS A C 1
ATOM 920 O O . LYS A 1 108 ? 14.054 -2.424 -18.380 1.00 90.56 108 LYS A O 1
ATOM 925 N N . GLU A 1 109 ? 14.618 -0.476 -19.362 1.00 92.00 109 GLU A N 1
ATOM 926 C CA . GLU A 1 109 ? 15.004 0.254 -18.145 1.00 92.00 109 GLU A CA 1
ATOM 927 C C . GLU A 1 109 ? 13.851 0.307 -17.138 1.00 92.00 109 GLU A C 1
ATOM 929 O O . GLU A 1 109 ? 14.017 -0.133 -16.015 1.00 92.00 109 GLU A O 1
ATOM 934 N N . ILE A 1 110 ? 12.640 0.670 -17.576 1.00 90.25 110 ILE A N 1
ATOM 935 C CA . ILE A 1 110 ? 11.452 0.708 -16.704 1.00 90.25 110 ILE A CA 1
ATOM 936 C C . ILE A 1 110 ? 11.144 -0.670 -16.102 1.00 90.25 110 ILE A C 1
ATOM 938 O O . ILE A 1 110 ? 10.756 -0.769 -14.943 1.00 90.25 110 ILE A O 1
ATOM 942 N N . LYS A 1 111 ? 11.291 -1.751 -16.882 1.00 90.38 111 LYS A N 1
ATOM 943 C CA . LYS A 1 111 ? 11.081 -3.113 -16.361 1.00 90.38 111 LYS A CA 1
ATOM 944 C C . LYS A 1 111 ? 12.103 -3.453 -15.280 1.00 90.38 111 LYS A C 1
ATOM 946 O O . LYS A 1 111 ? 11.720 -3.979 -14.244 1.00 90.38 111 LYS A O 1
ATOM 951 N N . LYS A 1 112 ? 13.367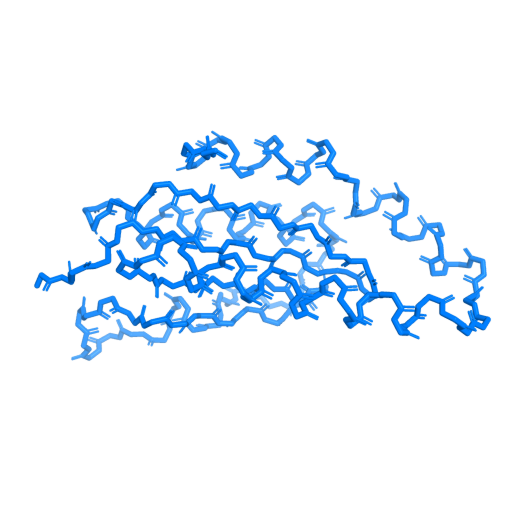 -3.111 -15.527 1.00 93.12 112 LYS A N 1
ATOM 952 C CA . LYS A 1 112 ? 14.456 -3.308 -14.576 1.00 93.12 112 LYS A CA 1
ATOM 953 C C . LYS A 1 112 ? 14.218 -2.509 -13.288 1.00 93.12 112 LYS A C 1
ATOM 955 O O . LYS A 1 112 ? 14.308 -3.085 -12.213 1.00 93.12 112 LYS A O 1
ATOM 960 N N . ASP A 1 113 ? 13.819 -1.243 -13.396 1.00 92.69 113 ASP A N 1
ATOM 961 C CA . ASP A 1 113 ? 13.536 -0.405 -12.226 1.00 92.69 113 ASP A CA 1
ATOM 962 C C . ASP A 1 113 ? 12.390 -0.988 -11.381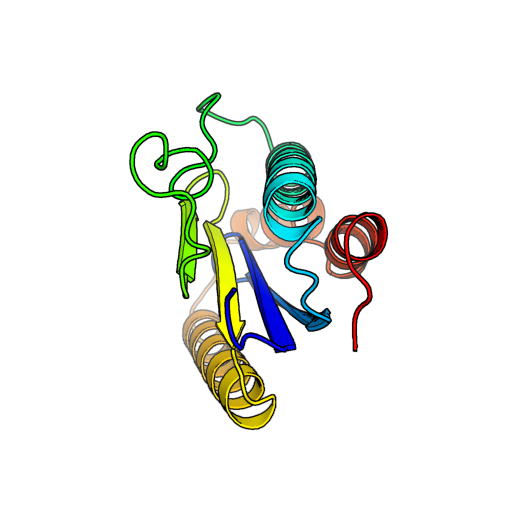 1.00 92.69 113 ASP A C 1
ATOM 964 O O . ASP A 1 113 ? 12.480 -1.024 -10.158 1.00 92.69 113 ASP A O 1
ATOM 968 N N . ILE A 1 114 ? 11.322 -1.497 -12.012 1.00 92.62 114 ILE A N 1
ATOM 969 C CA . ILE A 1 114 ? 10.226 -2.181 -11.299 1.00 92.62 114 ILE A CA 1
ATOM 970 C C . ILE A 1 114 ? 10.736 -3.447 -10.591 1.00 92.62 114 ILE A C 1
ATOM 972 O O . ILE A 1 114 ? 10.404 -3.675 -9.428 1.00 92.62 114 ILE A O 1
ATOM 976 N N . GLU A 1 115 ? 11.543 -4.266 -11.269 1.00 92.50 115 GLU A N 1
ATOM 977 C CA . GLU A 1 115 ? 12.110 -5.498 -10.704 1.00 92.50 115 GLU A CA 1
ATOM 978 C C . GLU A 1 115 ? 13.056 -5.233 -9.520 1.00 92.50 115 GLU A C 1
ATOM 980 O O . GLU A 1 115 ? 13.131 -6.053 -8.605 1.00 92.50 115 GLU A O 1
ATOM 985 N N . GLU A 1 116 ? 13.757 -4.098 -9.503 1.00 93.06 116 GLU A N 1
ATOM 986 C CA . GLU A 1 116 ? 14.699 -3.731 -8.439 1.00 93.06 116 GLU A CA 1
ATOM 987 C C . GLU A 1 116 ? 14.002 -3.012 -7.266 1.00 93.06 116 GLU A C 1
ATOM 989 O O . GLU A 1 116 ? 14.243 -3.343 -6.099 1.00 93.06 116 GLU A O 1
ATOM 994 N N . HIS A 1 117 ? 13.081 -2.090 -7.559 1.00 94.75 117 HIS A N 1
ATOM 995 C CA . HIS A 1 117 ? 12.529 -1.135 -6.587 1.00 94.75 117 HIS A CA 1
ATOM 996 C C . HIS A 1 117 ? 11.059 -1.361 -6.221 1.00 94.75 117 HIS A C 1
ATOM 998 O O . HIS A 1 117 ? 10.510 -0.652 -5.376 1.00 94.75 117 HIS A O 1
ATOM 1004 N N . HIS A 1 118 ? 10.386 -2.339 -6.831 1.00 96.25 118 HIS A N 1
ATOM 1005 C CA . HIS A 1 118 ? 8.966 -2.581 -6.577 1.00 96.25 118 HIS A CA 1
ATOM 1006 C C . HIS A 1 118 ? 8.611 -4.066 -6.591 1.00 96.25 118 HIS A C 1
ATOM 1008 O O . HIS A 1 118 ? 7.657 -4.500 -7.235 1.00 96.25 118 HIS A O 1
ATOM 1014 N N . ARG A 1 119 ? 9.376 -4.871 -5.849 1.00 96.75 119 ARG A N 1
ATOM 1015 C CA . ARG A 1 119 ? 9.112 -6.307 -5.690 1.00 96.75 119 ARG A CA 1
ATOM 1016 C C . ARG A 1 119 ? 7.966 -6.555 -4.719 1.00 96.75 119 ARG A C 1
ATOM 1018 O O . ARG A 1 119 ? 7.986 -6.039 -3.600 1.00 96.75 119 ARG A O 1
ATOM 1025 N N . PHE A 1 120 ? 7.020 -7.406 -5.116 1.00 96.56 120 PHE A N 1
ATOM 1026 C CA . PHE A 1 120 ? 5.843 -7.729 -4.308 1.00 96.56 120 PHE A CA 1
ATOM 1027 C C . PHE A 1 120 ? 6.218 -8.191 -2.897 1.00 96.56 120 PHE A C 1
ATOM 1029 O O . PHE A 1 120 ? 5.681 -7.666 -1.927 1.00 96.56 120 PHE A O 1
ATOM 1036 N N . GLU A 1 121 ? 7.177 -9.114 -2.764 1.00 97.31 121 GLU A N 1
ATOM 1037 C CA . GLU A 1 121 ? 7.550 -9.681 -1.462 1.00 97.31 121 GLU A CA 1
ATOM 1038 C C . GLU A 1 121 ? 8.097 -8.615 -0.519 1.00 97.31 121 GLU A C 1
ATOM 1040 O O . GLU A 1 121 ? 7.789 -8.632 0.670 1.00 97.31 121 GLU A O 1
ATOM 1045 N N . LYS A 1 122 ? 8.876 -7.664 -1.046 1.00 98.00 122 LYS A N 1
ATOM 1046 C CA . LYS A 1 122 ? 9.465 -6.609 -0.225 1.00 98.00 122 LYS A CA 1
ATOM 1047 C C . LYS A 1 122 ? 8.426 -5.577 0.192 1.00 98.00 122 LYS A C 1
ATOM 1049 O O . LYS A 1 122 ? 8.403 -5.173 1.349 1.00 98.00 122 LYS A O 1
ATOM 1054 N N . VAL A 1 123 ? 7.532 -5.191 -0.720 1.00 98.00 123 VAL A N 1
ATOM 1055 C CA . VAL A 1 123 ? 6.418 -4.296 -0.381 1.00 98.00 123 VAL A CA 1
ATOM 1056 C C . VAL A 1 123 ? 5.496 -4.958 0.646 1.00 98.00 123 VAL A C 1
ATOM 1058 O O . VAL A 1 123 ? 5.124 -4.312 1.621 1.00 98.00 123 VAL A O 1
ATOM 1061 N N . LYS A 1 124 ? 5.180 -6.245 0.471 1.00 98.50 124 LYS A N 1
ATOM 1062 C CA . LYS A 1 124 ? 4.385 -7.029 1.422 1.00 98.50 124 LYS A CA 1
ATOM 1063 C C . LYS A 1 124 ? 5.044 -7.071 2.801 1.00 98.50 124 LYS A C 1
ATOM 1065 O O . LYS A 1 124 ? 4.382 -6.747 3.777 1.00 98.50 124 LYS A O 1
ATOM 1070 N N . GLU A 1 125 ? 6.340 -7.385 2.873 1.00 98.38 125 GLU A N 1
ATOM 1071 C CA . GLU A 1 125 ? 7.107 -7.388 4.128 1.00 98.38 125 GLU A CA 1
ATOM 1072 C C . GLU A 1 125 ? 7.012 -6.037 4.849 1.00 98.38 125 GLU A C 1
ATOM 1074 O O . GLU A 1 125 ? 6.779 -6.001 6.052 1.00 98.38 125 GLU A O 1
ATOM 1079 N N . ILE A 1 126 ? 7.160 -4.923 4.122 1.00 98.50 126 ILE A N 1
ATOM 1080 C CA . ILE A 1 126 ? 7.048 -3.578 4.701 1.00 98.50 126 ILE A CA 1
ATOM 1081 C C . ILE A 1 126 ? 5.632 -3.338 5.234 1.00 98.50 126 ILE A C 1
ATOM 1083 O O . ILE A 1 126 ? 5.480 -2.868 6.355 1.00 98.50 126 ILE A O 1
ATOM 1087 N N . VAL A 1 127 ? 4.588 -3.687 4.476 1.00 98.38 127 VAL A N 1
ATOM 1088 C CA . VAL A 1 127 ? 3.196 -3.524 4.928 1.00 98.38 127 VAL A CA 1
ATOM 1089 C C . VAL A 1 127 ? 2.917 -4.362 6.182 1.00 98.38 127 VAL A C 1
ATOM 1091 O O . VAL A 1 127 ? 2.351 -3.839 7.139 1.00 98.38 127 VAL A O 1
ATOM 1094 N N . GLU A 1 128 ? 3.372 -5.617 6.220 1.00 98.25 128 GLU A N 1
ATOM 1095 C CA . GLU A 1 128 ? 3.163 -6.544 7.346 1.00 98.25 128 GLU A CA 1
ATOM 1096 C C . GLU A 1 128 ? 3.850 -6.103 8.647 1.00 98.25 128 GLU A C 1
ATOM 1098 O O . GLU A 1 128 ? 3.412 -6.488 9.728 1.00 98.25 128 GLU A O 1
ATOM 1103 N N . LYS A 1 129 ? 4.895 -5.263 8.583 1.00 98.12 129 LYS A N 1
ATOM 1104 C CA . LYS A 1 129 ? 5.515 -4.675 9.788 1.00 98.12 129 LYS A CA 1
ATOM 1105 C C . LYS A 1 129 ? 4.581 -3.725 10.533 1.00 98.12 129 LYS A C 1
ATOM 1107 O O . LYS A 1 129 ? 4.727 -3.556 11.742 1.00 98.12 129 LYS A O 1
ATOM 1112 N N . TYR A 1 130 ? 3.669 -3.076 9.813 1.00 98.12 130 TYR A N 1
ATOM 1113 C CA . TYR A 1 130 ? 2.829 -2.008 10.353 1.00 98.12 130 TYR A CA 1
ATOM 1114 C C . TYR A 1 130 ? 1.357 -2.386 10.426 1.00 98.12 130 TYR A C 1
ATOM 1116 O O . TYR A 1 130 ? 0.643 -1.827 11.252 1.00 98.12 130 TYR A O 1
ATOM 1124 N N . PHE A 1 131 ? 0.900 -3.316 9.592 1.00 97.44 131 PHE A N 1
ATOM 1125 C CA . PHE A 1 131 ? -0.505 -3.670 9.469 1.00 97.44 131 PHE A CA 1
ATOM 1126 C C . PHE A 1 131 ? -0.706 -5.178 9.318 1.00 97.44 131 PHE A C 1
ATOM 1128 O O . PHE A 1 131 ? 0.090 -5.870 8.689 1.00 97.44 131 PHE A O 1
ATOM 1135 N N . GLU A 1 132 ? -1.828 -5.677 9.833 1.00 95.50 132 GLU A N 1
ATOM 1136 C CA . GLU A 1 132 ? -2.282 -7.046 9.590 1.00 95.50 132 GLU A CA 1
ATOM 1137 C C . GLU A 1 132 ? -3.018 -7.116 8.245 1.00 95.50 132 GLU A C 1
ATOM 1139 O O . GLU A 1 132 ? -4.076 -6.501 8.071 1.00 95.50 132 GLU A O 1
ATOM 1144 N N . ILE A 1 133 ? -2.443 -7.846 7.286 1.00 96.81 133 ILE A N 1
ATOM 1145 C CA . ILE A 1 133 ? -3.056 -8.110 5.977 1.00 96.81 133 ILE A CA 1
ATOM 1146 C C . ILE A 1 133 ? -4.149 -9.173 6.128 1.00 96.81 133 ILE A C 1
ATOM 1148 O O . ILE A 1 133 ? -3.930 -10.195 6.776 1.00 96.81 133 ILE A O 1
ATOM 1152 N N . LEU A 1 134 ? -5.306 -8.922 5.508 1.00 94.19 134 LEU A N 1
ATOM 1153 C CA . LEU A 1 134 ? -6.483 -9.800 5.505 1.00 94.19 134 LEU A CA 1
ATOM 1154 C C . LEU A 1 134 ? -6.495 -10.800 4.343 1.00 94.19 134 LEU A C 1
ATOM 1156 O O . LEU A 1 134 ? -6.029 -10.440 3.236 1.00 94.19 134 LEU A O 1
#

Secondary structure (DSSP, 8-state):
-----EEEEEEEETTEEEEEEEE--TTTHHHHHHHHHHHHHHHHS--S-S--GGGT--SS--PPPSEEEE-SSS-EEEEEES-HHHHHHHHHHHHHHHHHHHTS---HHHHHHHHHH--HHHHHHHHHHHS-B-

pLDDT: mean 90.87, std 9.36, range [54.12, 98.5]

Radius of gyration: 14.85 Å; chains: 1; bounding box: 33×32×43 Å